Protein AF-A0A7K1EDG3-F1 (afdb_monomer_lite)

pLDDT: mean 86.56, std 14.42, range [51.19, 98.44]

Radius of gyration: 25.65 Å; chains: 1; bounding box: 41×62×81 Å

Structure (mmCIF, N/CA/C/O backbone):
data_AF-A0A7K1EDG3-F1
#
_entry.id   AF-A0A7K1EDG3-F1
#
loop_
_atom_site.group_PDB
_atom_site.id
_atom_site.type_symbol
_atom_site.label_atom_id
_atom_site.label_alt_id
_atom_site.label_comp_id
_atom_site.label_asym_id
_atom_site.label_entity_id
_atom_site.label_seq_id
_atom_site.pdbx_PDB_ins_code
_atom_site.Cartn_x
_atom_site.Cartn_y
_atom_site.Cartn_z
_atom_site.occupancy
_atom_site.B_iso_or_equiv
_atom_site.auth_seq_id
_atom_site.auth_comp_id
_atom_site.auth_asym_id
_atom_site.auth_atom_id
_atom_site.pdbx_PDB_model_num
ATOM 1 N N . MET A 1 1 ? 2.130 -50.173 -59.301 1.00 57.72 1 MET A N 1
ATOM 2 C CA . MET A 1 1 ? 1.305 -49.194 -58.572 1.00 57.72 1 MET A CA 1
ATOM 3 C C . MET A 1 1 ? 1.414 -49.567 -57.111 1.00 57.72 1 MET A C 1
ATOM 5 O O . MET A 1 1 ? 0.758 -50.509 -56.714 1.00 57.72 1 MET A O 1
ATOM 9 N N . ASP A 1 2 ? 2.357 -48.952 -56.405 1.00 53.81 2 ASP A N 1
ATOM 10 C CA . ASP A 1 2 ? 2.375 -48.813 -54.942 1.00 53.81 2 ASP A CA 1
ATOM 11 C C . ASP A 1 2 ? 3.534 -47.866 -54.632 1.00 53.81 2 ASP A C 1
ATOM 13 O O . ASP A 1 2 ? 4.653 -48.243 -54.289 1.00 53.81 2 ASP A O 1
ATOM 17 N N . GLU A 1 3 ? 3.278 -46.596 -54.925 1.00 62.91 3 GLU A N 1
ATOM 18 C CA . GLU A 1 3 ? 4.151 -45.490 -54.570 1.00 62.91 3 GLU A CA 1
ATOM 19 C C . GLU A 1 3 ? 3.923 -45.213 -53.079 1.00 62.91 3 GLU A C 1
ATOM 21 O O . GLU A 1 3 ? 3.001 -44.497 -52.693 1.00 62.91 3 GLU A O 1
ATOM 26 N N . MET A 1 4 ? 4.720 -45.860 -52.221 1.00 57.94 4 MET A N 1
ATOM 27 C CA . MET A 1 4 ? 4.815 -45.493 -50.807 1.00 57.94 4 MET A CA 1
ATOM 28 C C . MET A 1 4 ? 5.407 -44.086 -50.709 1.00 57.94 4 MET A C 1
ATOM 30 O O . MET A 1 4 ? 6.625 -43.904 -50.704 1.00 57.94 4 MET A O 1
ATOM 34 N N . LEU A 1 5 ? 4.534 -43.086 -50.617 1.00 65.75 5 LEU A N 1
ATOM 35 C CA . LEU A 1 5 ? 4.911 -41.755 -50.164 1.00 65.75 5 LEU A CA 1
ATOM 36 C C . LEU A 1 5 ? 5.472 -41.855 -48.736 1.00 65.75 5 LEU A C 1
ATOM 38 O O . LEU A 1 5 ? 4.822 -42.448 -47.870 1.00 65.75 5 LEU A O 1
ATOM 42 N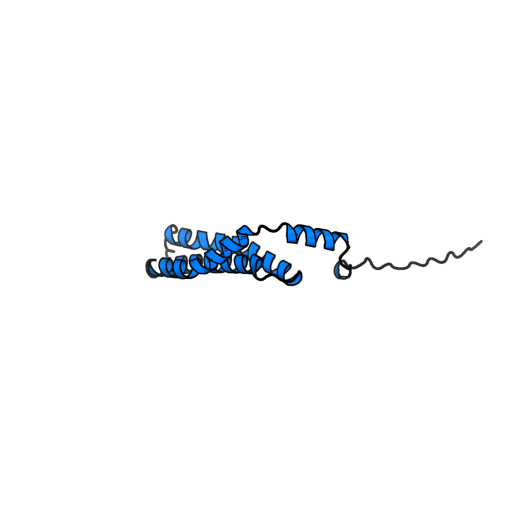 N . PRO A 1 6 ? 6.638 -41.260 -48.439 1.00 51.19 6 PRO A N 1
ATOM 43 C CA . PRO A 1 6 ? 7.091 -41.132 -47.068 1.00 51.19 6 PRO A CA 1
ATOM 44 C C . PRO A 1 6 ? 6.199 -40.111 -46.354 1.00 51.19 6 PRO A C 1
ATOM 46 O O . PRO A 1 6 ? 6.387 -38.902 -46.469 1.00 51.19 6 PRO A O 1
ATOM 49 N N . THR A 1 7 ? 5.220 -40.589 -45.586 1.00 58.88 7 THR A N 1
ATOM 50 C CA . THR A 1 7 ? 4.573 -39.795 -44.536 1.00 58.88 7 THR A CA 1
ATOM 51 C C . THR A 1 7 ? 5.580 -39.572 -43.415 1.00 58.88 7 THR A C 1
ATOM 53 O O . THR A 1 7 ? 5.588 -40.277 -42.408 1.00 58.88 7 THR A O 1
ATOM 56 N N . SER A 1 8 ? 6.445 -38.570 -43.574 1.00 53.41 8 SER A N 1
ATOM 57 C CA . SER A 1 8 ? 7.078 -37.929 -42.429 1.00 53.41 8 SER A CA 1
ATOM 58 C C . SER A 1 8 ? 6.003 -37.115 -41.714 1.00 53.41 8 SER A C 1
ATOM 60 O O . SER A 1 8 ? 5.859 -35.912 -41.931 1.00 53.41 8 SER A O 1
ATOM 62 N N . THR A 1 9 ? 5.216 -37.768 -40.861 1.00 51.22 9 THR A N 1
ATOM 63 C CA . THR A 1 9 ? 4.555 -37.065 -39.764 1.00 51.22 9 THR A CA 1
ATOM 64 C C . THR A 1 9 ? 5.661 -36.637 -38.812 1.00 51.22 9 THR A C 1
ATOM 66 O O . THR A 1 9 ? 5.975 -37.320 -37.838 1.00 51.22 9 THR A O 1
ATOM 69 N N . GLN A 1 10 ? 6.311 -35.522 -39.138 1.00 58.62 10 GLN A N 1
ATOM 70 C CA . GLN A 1 10 ? 6.962 -34.723 -38.123 1.00 58.62 10 GLN A CA 1
ATOM 71 C C . GLN A 1 10 ? 5.819 -34.272 -37.214 1.00 58.62 10 GLN A C 1
ATOM 73 O O . GLN A 1 10 ? 5.062 -33.365 -37.554 1.00 58.62 10 GLN A O 1
ATOM 78 N N . GLU A 1 11 ? 5.604 -35.008 -36.122 1.00 56.41 11 GLU A N 1
ATOM 79 C CA . GLU A 1 11 ? 4.796 -34.541 -35.004 1.00 56.41 11 GLU A CA 1
ATOM 80 C C . GLU A 1 11 ? 5.484 -33.288 -34.461 1.00 56.41 11 GLU A C 1
ATOM 82 O O . GLU A 1 11 ? 6.284 -33.333 -33.525 1.00 56.41 11 GLU A O 1
ATOM 87 N N . ASP A 1 12 ? 5.191 -32.148 -35.082 1.00 57.25 12 ASP A N 1
ATOM 88 C CA . ASP A 1 12 ? 5.435 -30.842 -34.506 1.00 57.25 12 ASP A CA 1
ATOM 89 C C . ASP A 1 12 ? 4.515 -30.740 -33.291 1.00 57.25 12 ASP A C 1
ATOM 91 O O . ASP A 1 12 ? 3.384 -30.251 -33.358 1.00 57.25 12 ASP A O 1
ATO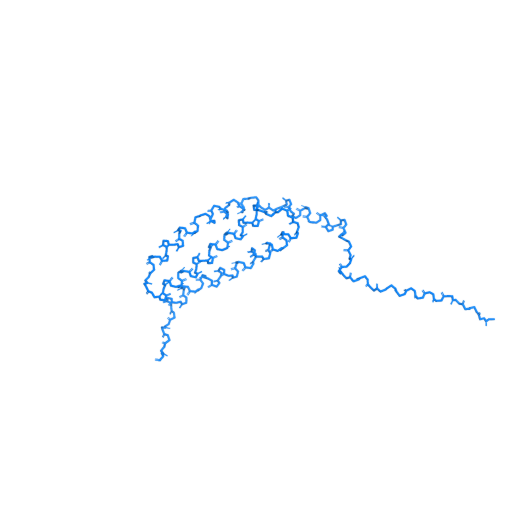M 95 N N . SER A 1 13 ? 4.998 -31.269 -32.165 1.00 62.50 13 SER A N 1
ATOM 96 C CA . SER A 1 13 ? 4.425 -31.011 -30.852 1.00 62.50 13 SER A CA 1
ATOM 97 C C . SER A 1 13 ? 4.148 -29.508 -30.778 1.00 62.50 13 SER A C 1
ATOM 99 O O . SER A 1 13 ? 5.076 -28.723 -31.013 1.00 62.50 13 SER A O 1
ATOM 101 N N . PRO A 1 14 ? 2.899 -29.074 -30.515 1.00 58.06 14 PRO A N 1
ATOM 102 C CA . PRO A 1 14 ? 2.563 -27.663 -30.566 1.00 58.06 14 PRO A CA 1
ATOM 103 C C . PRO A 1 14 ? 3.532 -26.916 -29.649 1.00 58.06 14 PRO A C 1
ATOM 105 O O . PRO A 1 14 ? 3.738 -27.359 -28.512 1.00 58.06 14 PRO A O 1
ATOM 108 N N . PRO A 1 15 ? 4.163 -25.822 -30.114 1.00 56.53 15 PRO A N 1
ATOM 109 C CA . PRO A 1 15 ? 5.109 -25.090 -29.294 1.00 56.53 15 PRO A CA 1
ATOM 110 C C . PRO A 1 15 ? 4.400 -24.707 -27.999 1.00 56.53 15 PRO A C 1
ATOM 112 O O . PRO A 1 15 ? 3.436 -23.937 -28.007 1.00 56.53 15 PRO A O 1
ATOM 115 N N . THR A 1 16 ? 4.845 -25.289 -26.886 1.00 58.50 16 THR A N 1
ATOM 116 C CA . THR A 1 16 ? 4.294 -24.975 -25.573 1.00 58.50 16 THR A CA 1
ATOM 117 C C . THR A 1 16 ? 4.497 -23.481 -25.350 1.00 58.50 16 THR A C 1
ATOM 119 O O . THR A 1 16 ? 5.583 -22.945 -25.554 1.00 58.50 16 THR A O 1
ATOM 122 N N . PHE A 1 17 ? 3.442 -22.765 -24.958 1.00 56.84 17 PHE A N 1
ATOM 123 C CA . PHE A 1 17 ? 3.482 -21.302 -24.808 1.00 56.84 17 PHE A CA 1
ATOM 124 C C . PHE A 1 17 ? 4.615 -20.829 -23.867 1.00 56.84 17 PHE A C 1
ATOM 126 O O . PHE A 1 17 ? 5.072 -19.694 -23.949 1.00 56.84 17 PHE A O 1
ATOM 133 N N . ALA A 1 18 ? 5.099 -21.729 -23.006 1.00 55.81 18 ALA A N 1
ATOM 134 C CA . ALA A 1 18 ? 6.206 -21.531 -22.082 1.00 55.81 18 ALA A CA 1
ATOM 135 C C . ALA A 1 18 ? 7.606 -21.444 -22.730 1.00 55.81 18 ALA A C 1
ATOM 137 O O . ALA A 1 18 ? 8.508 -20.909 -22.090 1.00 55.81 18 ALA A O 1
ATOM 138 N N . SER A 1 19 ? 7.815 -21.949 -23.953 1.00 55.22 19 SER A N 1
ATOM 139 C CA . SER A 1 19 ? 9.144 -22.029 -24.589 1.00 55.22 19 SER A CA 1
ATOM 140 C C . SER A 1 19 ? 9.376 -21.015 -25.709 1.00 55.22 19 SER A C 1
ATOM 142 O O . SER A 1 19 ? 10.472 -20.966 -26.270 1.00 55.22 19 SER A O 1
ATOM 144 N N . ARG A 1 20 ? 8.382 -20.179 -26.044 1.00 61.12 20 ARG A N 1
ATOM 145 C CA . ARG A 1 20 ? 8.560 -19.173 -27.094 1.00 61.12 20 ARG A CA 1
ATOM 146 C C . ARG A 1 20 ? 9.570 -18.113 -26.635 1.00 61.12 20 ARG A C 1
ATOM 148 O O . ARG A 1 20 ? 9.307 -17.441 -25.633 1.00 61.12 20 ARG A O 1
ATOM 155 N N . PRO A 1 21 ? 10.703 -17.925 -27.343 1.00 66.19 21 PRO A N 1
ATOM 156 C CA . PRO A 1 21 ? 11.536 -16.758 -27.107 1.00 66.19 21 PRO A CA 1
ATOM 157 C C . PRO A 1 21 ? 10.680 -15.510 -27.330 1.00 66.19 21 PRO A C 1
ATOM 159 O O . PRO A 1 21 ? 9.811 -15.492 -28.206 1.00 66.19 21 PRO A O 1
ATOM 162 N N . PHE A 1 22 ? 10.899 -14.486 -26.506 1.00 68.00 22 PHE A N 1
ATOM 163 C CA . PHE A 1 22 ? 10.180 -13.219 -26.620 1.00 68.00 22 PHE A CA 1
ATOM 164 C C . PHE A 1 22 ? 10.330 -12.704 -28.054 1.00 68.00 22 PHE A C 1
ATOM 166 O O . PHE A 1 22 ? 11.455 -12.585 -28.549 1.00 68.00 22 PHE A O 1
ATOM 173 N N . SER A 1 23 ? 9.217 -12.456 -28.745 1.00 81.44 23 SER A N 1
ATOM 174 C CA . SER A 1 23 ? 9.297 -11.988 -30.125 1.00 81.44 23 SER A CA 1
ATOM 175 C C . SER A 1 23 ? 9.859 -10.562 -30.156 1.00 81.44 23 SER A C 1
ATOM 177 O O . SER A 1 23 ? 9.750 -9.807 -29.185 1.00 81.44 23 SER A O 1
ATOM 179 N N . ALA A 1 24 ? 10.437 -10.151 -31.288 1.00 83.62 24 ALA A N 1
ATOM 180 C CA . ALA A 1 24 ? 10.898 -8.772 -31.472 1.00 83.62 24 ALA A CA 1
ATOM 181 C C . ALA A 1 24 ? 9.767 -7.740 -31.258 1.00 83.62 24 ALA A C 1
ATOM 183 O O . ALA A 1 24 ? 10.019 -6.620 -30.811 1.00 83.62 24 ALA A O 1
ATOM 184 N N . LEU A 1 25 ? 8.516 -8.132 -31.526 1.00 85.88 25 LEU A N 1
ATOM 185 C CA . LEU A 1 25 ? 7.332 -7.314 -31.268 1.00 85.88 25 LEU A CA 1
ATOM 186 C C . LEU A 1 25 ? 7.066 -7.152 -29.769 1.00 85.88 25 LEU A C 1
ATOM 188 O O . LEU A 1 25 ? 6.811 -6.037 -29.321 1.00 85.88 25 LEU A O 1
ATOM 192 N N . ASP A 1 26 ? 7.183 -8.218 -28.976 1.00 84.00 26 ASP A N 1
ATOM 193 C CA . ASP A 1 26 ? 6.982 -8.144 -27.525 1.00 84.00 26 ASP A CA 1
ATOM 194 C C . ASP A 1 26 ? 8.065 -7.279 -26.858 1.00 84.00 26 ASP A C 1
ATOM 196 O O . ASP A 1 26 ? 7.781 -6.481 -25.958 1.00 84.00 26 ASP A O 1
ATOM 200 N N . GLU A 1 27 ? 9.314 -7.390 -27.327 1.00 84.38 27 GLU A N 1
ATOM 201 C CA . GLU A 1 27 ? 10.420 -6.512 -26.930 1.00 84.38 27 GLU A CA 1
ATOM 202 C C . GLU A 1 27 ? 10.086 -5.038 -27.193 1.00 84.38 27 GLU A C 1
ATOM 204 O O . GLU A 1 27 ? 10.258 -4.196 -26.304 1.00 84.38 27 GLU A O 1
ATOM 209 N N . LEU A 1 28 ? 9.578 -4.730 -28.391 1.00 88.88 28 LEU A N 1
ATOM 210 C CA . LEU A 1 28 ? 9.194 -3.379 -28.792 1.00 88.88 28 LEU A CA 1
ATOM 211 C C . LEU A 1 28 ? 8.031 -2.846 -27.947 1.00 88.88 28 LEU A C 1
ATOM 213 O O . LEU A 1 28 ? 8.135 -1.750 -27.395 1.00 88.88 28 LEU A O 1
ATOM 217 N N . ILE A 1 29 ? 6.962 -3.633 -27.788 1.00 88.88 29 ILE A N 1
ATOM 218 C CA . ILE A 1 29 ? 5.797 -3.290 -26.960 1.00 88.88 29 ILE A CA 1
ATOM 219 C C . ILE A 1 29 ? 6.242 -3.007 -25.526 1.00 88.88 29 ILE A C 1
ATOM 221 O O . ILE A 1 29 ? 5.843 -2.000 -24.935 1.00 88.88 29 ILE A O 1
ATOM 225 N N . TRP A 1 30 ? 7.110 -3.853 -24.965 1.00 86.75 30 TRP A N 1
ATOM 226 C CA . TRP A 1 30 ? 7.639 -3.634 -23.628 1.00 86.75 30 TRP A CA 1
ATOM 227 C C . TRP A 1 30 ? 8.389 -2.306 -23.527 1.00 86.75 30 TRP A C 1
ATOM 229 O O . TRP A 1 30 ? 8.069 -1.515 -22.642 1.00 86.75 30 TRP A O 1
ATOM 239 N N . ARG A 1 31 ? 9.346 -2.037 -24.423 1.00 86.94 31 ARG A N 1
ATOM 240 C CA . ARG A 1 31 ? 10.153 -0.803 -24.400 1.00 86.94 31 ARG A CA 1
ATOM 241 C C . ARG A 1 31 ? 9.281 0.445 -24.523 1.00 86.94 31 ARG A C 1
ATOM 243 O O . ARG A 1 31 ? 9.362 1.320 -23.666 1.00 86.94 31 ARG A O 1
ATOM 250 N N . VAL A 1 32 ? 8.371 0.468 -25.497 1.00 90.94 32 VAL A N 1
ATOM 251 C CA . VAL A 1 32 ? 7.420 1.575 -25.688 1.00 90.94 32 VAL A CA 1
ATOM 252 C C . VAL A 1 32 ? 6.556 1.774 -24.440 1.00 90.94 32 VAL A C 1
ATOM 254 O O . VAL A 1 32 ? 6.455 2.885 -23.921 1.00 90.94 32 VAL A O 1
ATOM 257 N N . SER A 1 33 ? 5.977 0.696 -23.899 1.00 86.88 33 SER A N 1
ATOM 258 C CA . SER A 1 33 ? 5.140 0.777 -22.694 1.00 86.88 33 SER A CA 1
ATOM 259 C C . SER A 1 33 ? 5.921 1.218 -21.452 1.00 86.88 33 SER A C 1
ATOM 261 O O . SER A 1 33 ? 5.365 1.846 -20.549 1.00 86.88 33 SER A O 1
ATOM 263 N N . TRP A 1 34 ? 7.210 0.885 -21.385 1.00 85.88 34 TRP A N 1
ATOM 264 C CA . TRP A 1 34 ? 8.094 1.219 -20.278 1.00 85.88 34 TRP A CA 1
ATOM 265 C C . TRP A 1 34 ? 8.461 2.701 -20.275 1.00 85.88 34 TRP A C 1
ATOM 267 O O . TRP A 1 34 ? 8.439 3.318 -19.202 1.00 85.88 34 TRP A O 1
ATOM 277 N N . ASP A 1 35 ? 8.741 3.252 -21.457 1.00 85.50 35 ASP A N 1
ATOM 278 C CA . ASP A 1 35 ? 9.103 4.654 -21.671 1.00 85.50 35 ASP A CA 1
ATOM 279 C C . ASP A 1 35 ? 7.895 5.591 -21.521 1.00 85.50 35 ASP A C 1
ATOM 281 O O . ASP A 1 35 ? 8.034 6.714 -21.034 1.00 85.50 35 ASP A O 1
ATOM 285 N N . ALA A 1 36 ? 6.689 5.101 -21.827 1.00 84.62 36 ALA A N 1
ATOM 286 C CA . ALA A 1 36 ? 5.434 5.837 -21.677 1.00 84.62 36 ALA A CA 1
ATOM 287 C C . ALA A 1 36 ? 4.949 5.998 -20.218 1.00 84.62 36 ALA A C 1
ATOM 289 O O . ALA A 1 36 ? 3.905 6.606 -19.971 1.00 84.62 36 ALA A O 1
ATOM 290 N N . ARG A 1 37 ? 5.655 5.452 -19.217 1.00 81.75 37 ARG A N 1
ATOM 291 C CA . ARG A 1 37 ? 5.166 5.482 -17.828 1.00 81.75 37 ARG A CA 1
ATOM 292 C C . ARG A 1 37 ? 5.163 6.902 -17.242 1.00 81.75 37 ARG A C 1
ATOM 294 O O . ARG A 1 37 ? 6.135 7.645 -17.389 1.00 81.75 37 ARG A O 1
ATOM 301 N N . PRO A 1 38 ? 4.113 7.272 -16.487 1.00 81.62 38 PRO A N 1
ATOM 302 C CA . PRO A 1 38 ? 3.974 8.616 -15.942 1.00 81.62 38 PRO A CA 1
ATOM 303 C C . PRO A 1 38 ? 5.046 8.904 -14.883 1.00 81.62 38 PRO A C 1
ATOM 305 O O . PRO A 1 38 ? 5.054 8.321 -13.796 1.00 81.62 38 PRO A O 1
ATOM 308 N N . LYS A 1 39 ? 5.937 9.855 -15.183 1.00 75.50 39 LYS A N 1
ATOM 309 C CA . LYS A 1 39 ? 7.064 10.240 -14.313 1.00 75.50 39 LYS A CA 1
ATOM 310 C C . LYS A 1 39 ? 6.609 10.901 -13.004 1.00 75.50 39 LYS A C 1
ATOM 312 O O . LYS A 1 39 ? 7.247 10.721 -11.968 1.00 75.50 39 LYS A O 1
ATOM 317 N N . TYR A 1 40 ? 5.507 11.653 -13.037 1.00 85.50 40 TYR A N 1
ATOM 318 C CA . TYR A 1 40 ? 5.016 12.419 -11.884 1.00 85.50 40 TYR A CA 1
ATOM 319 C C . TYR A 1 40 ? 4.317 11.557 -10.830 1.00 85.50 40 TYR A C 1
ATOM 321 O O . TYR A 1 40 ? 4.474 11.821 -9.639 1.00 85.50 40 TYR A O 1
ATOM 329 N N . ARG A 1 41 ? 3.642 10.474 -11.240 1.00 81.88 41 ARG A N 1
ATOM 330 C CA . ARG A 1 41 ? 2.980 9.528 -10.324 1.00 81.88 41 ARG A CA 1
ATOM 331 C C . ARG A 1 41 ? 3.962 8.953 -9.304 1.00 81.88 41 ARG A C 1
ATOM 333 O O . ARG A 1 41 ? 3.693 8.957 -8.109 1.00 81.88 41 ARG A O 1
ATOM 340 N N . GLY A 1 42 ? 5.149 8.559 -9.766 1.00 85.12 42 GLY A N 1
ATOM 341 C CA . GLY A 1 42 ? 6.196 8.034 -8.891 1.00 85.12 42 GLY A CA 1
ATOM 342 C C . GLY A 1 42 ? 6.719 9.032 -7.858 1.00 85.12 42 GLY A C 1
ATOM 343 O O . GLY A 1 42 ? 7.061 8.625 -6.753 1.00 85.12 42 GLY A O 1
ATOM 344 N N . LYS A 1 43 ? 6.779 10.330 -8.190 1.00 89.12 43 LYS A N 1
ATOM 345 C CA . LYS A 1 43 ? 7.209 11.372 -7.242 1.00 89.12 43 LYS A CA 1
ATOM 346 C C . LYS A 1 43 ? 6.147 11.621 -6.180 1.00 89.12 43 LYS A C 1
ATOM 348 O O . LYS A 1 43 ? 6.472 11.612 -4.999 1.00 89.12 43 LYS A O 1
ATOM 353 N N . LEU A 1 44 ? 4.896 11.797 -6.610 1.00 92.81 44 LEU A N 1
ATOM 354 C CA . LEU A 1 44 ? 3.770 12.015 -5.704 1.00 92.81 44 LEU A CA 1
ATOM 355 C C . LEU A 1 44 ? 3.657 10.862 -4.708 1.00 92.81 44 LEU A C 1
ATOM 357 O O . LEU A 1 44 ? 3.652 11.094 -3.508 1.00 92.81 44 LEU A O 1
ATOM 361 N N . HIS A 1 45 ? 3.690 9.620 -5.190 1.00 91.81 45 HIS A N 1
ATOM 362 C CA . HIS A 1 45 ? 3.554 8.456 -4.318 1.00 91.81 45 HIS A CA 1
ATOM 363 C C . HIS A 1 45 ? 4.758 8.252 -3.396 1.00 91.81 45 HIS A C 1
ATOM 365 O O . HIS A 1 45 ? 4.573 7.830 -2.263 1.00 91.81 45 HIS A O 1
ATOM 371 N N . ALA A 1 46 ? 5.978 8.581 -3.832 1.00 91.38 46 ALA A N 1
ATOM 372 C CA . ALA A 1 46 ? 7.150 8.521 -2.960 1.00 91.38 46 ALA A CA 1
ATOM 373 C C . ALA A 1 46 ? 7.072 9.545 -1.815 1.00 91.38 46 ALA A C 1
ATOM 375 O O . ALA A 1 46 ? 7.388 9.212 -0.676 1.00 91.38 46 ALA A O 1
ATOM 376 N N . ILE A 1 47 ? 6.611 10.768 -2.100 1.00 94.38 47 ILE A N 1
ATOM 377 C CA . ILE A 1 47 ? 6.374 11.788 -1.068 1.00 94.38 47 ILE A CA 1
ATOM 378 C C . ILE A 1 47 ? 5.259 11.321 -0.128 1.00 94.38 47 ILE A C 1
ATOM 380 O O . ILE A 1 47 ? 5.429 11.341 1.088 1.00 94.38 47 ILE A O 1
ATOM 384 N N . SER A 1 48 ? 4.147 10.824 -0.674 1.00 95.56 48 SER A N 1
ATOM 385 C CA . SER A 1 48 ? 3.051 10.274 0.124 1.00 95.56 48 SER A CA 1
ATOM 386 C C . SER A 1 48 ? 3.489 9.090 0.988 1.00 95.56 48 SER A C 1
ATOM 388 O O . SER A 1 48 ? 3.055 9.002 2.127 1.00 95.56 48 SER A O 1
ATOM 390 N N . ALA A 1 49 ? 4.379 8.218 0.508 1.00 95.81 49 ALA A N 1
ATOM 391 C CA . ALA A 1 49 ? 4.904 7.093 1.284 1.00 95.81 49 ALA A CA 1
ATOM 392 C C . ALA A 1 49 ? 5.718 7.548 2.503 1.00 95.81 49 ALA A C 1
ATOM 394 O O . ALA A 1 49 ? 5.713 6.868 3.524 1.00 95.81 49 ALA A O 1
ATOM 395 N N . LEU A 1 50 ? 6.384 8.704 2.418 1.00 96.19 50 LEU A N 1
ATOM 396 C CA . LEU A 1 50 ? 7.098 9.298 3.548 1.00 96.19 50 LEU A CA 1
ATOM 397 C C . LEU A 1 50 ? 6.144 9.981 4.540 1.00 96.19 50 LEU A C 1
ATOM 399 O O . LEU A 1 50 ? 6.350 9.904 5.748 1.00 96.19 50 LEU A O 1
ATOM 403 N N . LEU A 1 51 ? 5.098 10.641 4.037 1.00 97.56 51 LEU A N 1
ATOM 404 C CA . LEU A 1 51 ? 4.120 11.363 4.860 1.00 97.56 51 LEU A CA 1
ATOM 405 C C . LEU A 1 51 ? 3.057 10.447 5.490 1.00 97.56 51 LEU A C 1
ATOM 407 O O . LEU A 1 51 ? 2.486 10.788 6.524 1.00 97.56 51 LEU A O 1
ATOM 411 N N . ALA A 1 52 ? 2.782 9.290 4.888 1.00 97.50 52 ALA A N 1
ATOM 412 C CA . ALA A 1 52 ? 1.728 8.385 5.332 1.00 97.50 52 ALA A CA 1
ATOM 413 C C . ALA A 1 52 ? 1.971 7.797 6.735 1.00 97.50 52 ALA A C 1
ATOM 415 O O . ALA A 1 52 ? 1.033 7.846 7.527 1.00 97.50 52 ALA A O 1
ATOM 416 N N . PRO A 1 53 ? 3.172 7.311 7.113 1.00 98.31 53 PRO A N 1
ATOM 417 C CA . PRO A 1 53 ? 3.409 6.771 8.452 1.00 98.31 53 PRO A CA 1
ATOM 418 C C . PRO A 1 53 ? 3.126 7.756 9.597 1.00 98.31 53 PRO A C 1
ATOM 420 O O . PRO A 1 53 ? 2.343 7.393 10.478 1.00 98.31 53 PRO A O 1
ATOM 423 N N . PRO A 1 54 ? 3.666 8.996 9.619 1.00 98.06 54 PRO A N 1
ATOM 424 C CA . PRO A 1 54 ? 3.351 9.926 10.702 1.00 98.06 54 PRO A CA 1
ATOM 425 C C . PRO A 1 54 ? 1.865 10.309 10.720 1.00 98.06 54 PRO A C 1
ATOM 427 O O . PRO A 1 54 ? 1.280 10.393 11.798 1.00 98.06 54 PRO A O 1
ATOM 430 N N . ALA A 1 55 ? 1.223 10.463 9.556 1.00 97.69 55 ALA A N 1
ATOM 431 C CA . ALA A 1 55 ? -0.215 10.721 9.482 1.00 97.69 55 ALA A CA 1
ATOM 432 C C . ALA A 1 55 ? -1.050 9.544 10.024 1.00 97.69 55 ALA A C 1
ATOM 434 O O . ALA A 1 55 ? -1.978 9.749 10.805 1.00 97.69 55 ALA A O 1
ATOM 435 N N . ALA A 1 56 ? -0.695 8.308 9.662 1.00 97.94 56 ALA A N 1
ATOM 436 C CA . ALA A 1 56 ? -1.352 7.090 10.126 1.00 97.94 56 ALA A CA 1
ATOM 437 C C . ALA A 1 56 ? -1.206 6.911 11.643 1.00 97.94 56 ALA A C 1
ATOM 439 O O . ALA A 1 56 ? -2.184 6.584 12.319 1.00 97.94 56 ALA A O 1
ATOM 440 N N . VAL A 1 57 ? -0.015 7.176 12.188 1.00 98.38 57 VAL A N 1
ATOM 441 C CA . VAL A 1 57 ? 0.235 7.156 13.635 1.00 98.38 57 VAL A CA 1
ATOM 442 C C . VAL A 1 57 ? -0.603 8.225 14.333 1.00 98.38 57 VAL A C 1
ATOM 444 O O . VAL A 1 57 ? -1.354 7.895 15.249 1.00 98.38 57 VAL A O 1
ATOM 447 N N . ALA A 1 58 ? -0.544 9.479 13.876 1.00 98.19 58 ALA A N 1
ATOM 448 C CA . ALA A 1 58 ? -1.299 10.578 14.474 1.00 98.19 58 ALA A CA 1
ATOM 449 C C . ALA A 1 58 ? -2.809 10.293 14.488 1.00 98.19 58 ALA A C 1
ATOM 451 O O . ALA A 1 58 ? -3.455 10.409 15.528 1.00 98.19 58 ALA A O 1
ATOM 452 N N . MET A 1 59 ? -3.372 9.854 13.364 1.00 97.56 59 MET A N 1
ATOM 453 C CA . MET A 1 59 ? -4.788 9.500 13.258 1.00 97.56 59 MET A CA 1
ATOM 454 C C . MET A 1 59 ? -5.162 8.319 14.170 1.00 97.56 59 MET A C 1
ATOM 456 O O . MET A 1 59 ? -6.180 8.378 14.857 1.00 97.56 59 MET A O 1
ATOM 460 N N . THR A 1 60 ? -4.334 7.272 14.235 1.00 97.75 60 THR A N 1
ATOM 461 C CA . THR A 1 60 ? -4.590 6.100 15.095 1.00 97.75 60 THR A CA 1
ATOM 462 C C . THR A 1 60 ? -4.573 6.472 16.581 1.00 97.75 60 THR A C 1
ATOM 464 O O . THR A 1 60 ? -5.411 6.001 17.350 1.00 97.75 60 THR A O 1
ATOM 467 N N . LEU A 1 61 ? -3.658 7.352 17.000 1.00 97.75 61 LEU A N 1
ATOM 468 C CA . LEU A 1 61 ? -3.582 7.824 18.386 1.00 97.75 61 LEU A CA 1
ATOM 469 C C . LEU A 1 61 ? -4.773 8.713 18.772 1.00 97.75 61 LEU A C 1
ATOM 471 O O . LEU A 1 61 ? -5.243 8.630 19.906 1.00 97.75 61 LEU A O 1
ATOM 475 N N . ASN A 1 62 ? -5.298 9.500 17.829 1.00 97.56 62 ASN A N 1
ATOM 476 C CA . ASN A 1 62 ? -6.483 10.339 18.038 1.00 97.56 62 ASN A CA 1
ATOM 477 C C . ASN A 1 62 ? -7.808 9.553 18.032 1.00 97.56 62 ASN A C 1
ATOM 479 O O . ASN A 1 62 ? -8.820 10.055 18.518 1.00 97.56 62 ASN A O 1
ATOM 483 N N . ALA A 1 63 ? -7.829 8.324 17.512 1.00 97.00 63 ALA A N 1
ATOM 484 C CA . ALA A 1 63 ? -9.019 7.479 17.546 1.00 97.00 63 ALA A CA 1
ATOM 485 C C . ALA A 1 63 ? -9.344 7.007 18.976 1.00 97.00 63 ALA A C 1
ATOM 487 O O . ALA A 1 63 ? -8.439 6.739 19.782 1.00 97.00 63 ALA A O 1
ATOM 488 N N . LYS A 1 64 ? -10.644 6.853 19.275 1.00 95.88 64 LYS A N 1
ATOM 489 C CA . LYS A 1 64 ? -11.126 6.335 20.565 1.00 95.88 64 LYS A CA 1
ATOM 490 C C . LYS A 1 64 ? -10.521 4.949 20.842 1.00 95.88 64 LYS A C 1
ATOM 492 O O . LYS A 1 64 ? -10.439 4.129 19.922 1.00 95.88 64 LYS A O 1
ATOM 497 N N . PRO A 1 65 ? -10.095 4.655 22.085 1.00 95.94 65 PRO A N 1
ATOM 498 C CA . PRO A 1 65 ? -9.595 3.330 22.438 1.00 95.94 65 PRO A CA 1
ATOM 499 C C . PRO A 1 65 ? -10.598 2.216 22.099 1.00 95.94 65 PRO A C 1
ATOM 501 O O . PRO A 1 65 ? -11.808 2.404 22.199 1.00 95.94 65 PRO A O 1
ATOM 504 N N . GLY A 1 66 ? -10.088 1.040 21.725 1.00 94.50 66 GLY A N 1
ATOM 505 C CA . GLY A 1 66 ? -10.904 -0.117 21.349 1.00 94.50 66 GLY A CA 1
ATOM 506 C C . GLY A 1 66 ? -11.067 -0.268 19.835 1.00 94.50 66 GLY A C 1
ATOM 507 O O . GLY A 1 66 ? -10.092 -0.164 19.088 1.00 94.50 66 GLY A O 1
ATOM 508 N N . ARG A 1 67 ? -12.295 -0.559 19.385 1.00 95.12 67 ARG A N 1
ATOM 509 C CA . ARG A 1 67 ? -12.606 -0.911 17.985 1.00 95.12 67 ARG A CA 1
ATOM 510 C C . ARG A 1 67 ? -12.219 0.194 16.999 1.00 95.12 67 ARG A C 1
ATOM 512 O O . ARG A 1 67 ? -11.631 -0.111 15.965 1.00 95.12 67 ARG A O 1
ATOM 519 N N . ASP A 1 68 ? -12.478 1.453 17.343 1.00 95.06 68 ASP A N 1
ATOM 520 C CA . ASP A 1 68 ? -12.208 2.603 16.470 1.00 95.06 68 ASP A CA 1
ATOM 521 C C . ASP A 1 68 ? -10.708 2.753 16.191 1.00 95.06 68 ASP A C 1
ATOM 523 O O . ASP A 1 68 ? -10.301 2.949 15.047 1.00 95.06 68 ASP A O 1
ATOM 527 N N . ARG A 1 69 ? -9.864 2.586 17.219 1.00 97.38 69 ARG A N 1
ATOM 528 C CA . ARG A 1 69 ? -8.402 2.628 17.077 1.00 97.38 69 ARG A CA 1
ATOM 529 C C . ARG A 1 69 ? -7.861 1.484 16.227 1.00 97.38 69 ARG A C 1
ATOM 531 O O . ARG A 1 69 ? -6.971 1.711 15.411 1.00 97.38 69 ARG A O 1
ATOM 538 N N . VAL A 1 70 ? -8.406 0.277 16.375 1.00 97.75 70 VAL A N 1
ATOM 539 C CA . VAL A 1 70 ? -8.038 -0.859 15.513 1.00 97.75 70 VAL A CA 1
ATOM 540 C C . VAL A 1 70 ? -8.430 -0.578 14.061 1.00 97.75 70 VAL A C 1
ATOM 542 O O . VAL A 1 70 ? -7.620 -0.774 13.159 1.00 97.75 70 VAL A O 1
ATOM 545 N N . ALA A 1 71 ? -9.637 -0.059 13.828 1.00 97.50 71 ALA A N 1
ATOM 546 C CA . ALA A 1 71 ? -10.122 0.259 12.489 1.00 97.50 71 ALA A CA 1
ATOM 547 C C . ALA A 1 71 ? -9.313 1.383 11.817 1.00 97.50 71 ALA A C 1
ATOM 549 O O . ALA A 1 71 ? -8.949 1.267 10.645 1.00 97.50 71 ALA A O 1
ATOM 550 N N . ALA A 1 72 ? -8.965 2.430 12.572 1.00 97.75 72 ALA A N 1
ATOM 551 C CA . ALA A 1 72 ? -8.052 3.480 12.127 1.00 97.75 72 ALA A CA 1
ATOM 552 C C . ALA A 1 72 ? -6.660 2.914 11.799 1.00 97.75 72 ALA A C 1
ATOM 554 O O . ALA A 1 72 ? -6.087 3.259 10.767 1.00 97.75 72 ALA A O 1
ATOM 555 N N . GLY A 1 73 ? -6.148 1.990 12.617 1.00 98.06 73 GLY A N 1
ATOM 556 C CA . GLY A 1 73 ? -4.890 1.291 12.356 1.00 98.06 73 GLY A CA 1
ATOM 557 C C . GLY A 1 73 ? -4.912 0.485 11.053 1.00 98.06 73 GLY A C 1
ATOM 558 O O . GLY A 1 73 ? -3.964 0.568 10.276 1.00 98.06 73 GLY A O 1
ATOM 559 N N . ILE A 1 74 ? -6.002 -0.234 10.759 1.00 98.44 74 ILE A N 1
ATOM 560 C CA . ILE A 1 74 ? -6.167 -0.988 9.500 1.00 98.44 74 ILE A CA 1
ATOM 561 C C . ILE A 1 74 ? -6.127 -0.046 8.290 1.00 98.44 74 ILE A C 1
ATOM 563 O O . ILE A 1 74 ? -5.385 -0.296 7.338 1.00 98.44 74 ILE A O 1
ATOM 567 N N . TYR A 1 75 ? -6.869 1.063 8.341 1.00 98.25 75 TYR A N 1
ATOM 568 C CA . TYR A 1 75 ? -6.830 2.087 7.294 1.00 98.25 75 TYR A CA 1
ATOM 569 C C . TYR A 1 75 ? -5.420 2.690 7.140 1.00 98.25 75 TYR A C 1
ATOM 571 O O . TYR A 1 75 ? -4.898 2.787 6.027 1.00 98.25 75 TYR A O 1
ATOM 579 N N . GLY A 1 76 ? -4.772 3.038 8.257 1.00 98.19 76 GLY A N 1
ATOM 580 C CA . GLY A 1 76 ? -3.426 3.611 8.291 1.00 98.19 76 GLY A CA 1
ATOM 581 C C . GLY A 1 76 ? -2.343 2.673 7.745 1.00 98.19 76 GLY A C 1
ATOM 582 O O . GLY A 1 76 ? -1.440 3.103 7.031 1.00 98.19 76 GLY A O 1
ATOM 583 N N . LEU A 1 77 ? -2.439 1.373 8.017 1.00 98.25 77 LEU A N 1
ATOM 584 C CA . LEU A 1 77 ? -1.551 0.373 7.422 1.00 98.25 77 LEU A CA 1
ATOM 585 C C . LEU A 1 77 ? -1.795 0.232 5.917 1.00 98.25 77 LEU A C 1
ATOM 587 O O . LEU A 1 77 ? -0.834 0.183 5.147 1.00 98.25 77 LEU A O 1
ATOM 591 N N . GLY A 1 78 ? -3.061 0.225 5.491 1.00 98.00 78 GLY A N 1
ATOM 592 C CA . GLY A 1 78 ? -3.438 0.163 4.080 1.00 98.00 78 GLY A CA 1
ATOM 593 C C . GLY A 1 78 ? -2.855 1.319 3.266 1.00 98.00 78 GLY A C 1
ATOM 594 O O . GLY A 1 78 ? -2.234 1.084 2.227 1.00 98.00 78 GLY A O 1
ATOM 595 N N . ILE A 1 79 ? -2.971 2.555 3.766 1.00 97.56 79 ILE A N 1
ATOM 596 C CA . ILE A 1 79 ? -2.482 3.740 3.049 1.00 97.56 79 ILE A CA 1
ATOM 597 C C . ILE A 1 79 ? -0.948 3.764 2.965 1.00 97.56 79 ILE A C 1
ATOM 599 O O . ILE A 1 79 ? -0.390 4.047 1.901 1.00 97.56 79 ILE A O 1
ATOM 603 N N . CYS A 1 80 ? -0.257 3.377 4.044 1.00 98.19 80 CYS A N 1
ATOM 604 C CA . CYS A 1 80 ? 1.200 3.235 4.067 1.00 98.19 80 CYS A CA 1
ATOM 605 C C . CYS A 1 80 ? 1.678 2.180 3.067 1.00 98.19 80 CYS A C 1
ATOM 607 O O . CYS A 1 80 ? 2.588 2.443 2.276 1.00 98.19 80 CYS A O 1
ATOM 609 N N . ALA A 1 81 ? 1.056 0.999 3.075 1.00 97.25 81 ALA A N 1
ATOM 610 C CA . ALA A 1 81 ? 1.399 -0.085 2.166 1.00 97.25 81 ALA A CA 1
ATOM 611 C C . ALA A 1 81 ? 1.143 0.306 0.703 1.00 97.25 81 ALA A C 1
ATOM 613 O O . ALA A 1 81 ? 1.986 0.043 -0.153 1.00 97.25 81 ALA A O 1
ATOM 614 N N . MET A 1 82 ? 0.030 0.991 0.416 1.00 97.06 82 MET A N 1
ATOM 615 C CA . MET A 1 82 ? -0.344 1.386 -0.943 1.00 97.06 82 MET A CA 1
ATOM 616 C C . MET A 1 82 ? 0.663 2.376 -1.526 1.00 97.06 82 MET A C 1
ATOM 618 O O . MET A 1 82 ? 1.205 2.145 -2.609 1.00 97.06 82 MET A O 1
ATOM 622 N N . PHE A 1 83 ? 0.964 3.458 -0.801 1.00 97.00 83 PHE A N 1
ATOM 623 C CA . PHE A 1 83 ? 1.935 4.438 -1.284 1.00 97.00 83 PHE A CA 1
ATOM 624 C C . PHE A 1 83 ? 3.351 3.868 -1.349 1.00 97.00 83 PHE A C 1
ATOM 626 O O . PHE A 1 83 ? 4.069 4.165 -2.304 1.00 97.00 83 PHE A O 1
ATOM 633 N N . SER A 1 84 ? 3.740 3.009 -0.404 1.00 95.88 84 SER A N 1
ATOM 634 C CA . SER A 1 84 ? 5.053 2.352 -0.425 1.00 95.88 84 SER A CA 1
ATOM 635 C C . SER A 1 84 ? 5.206 1.422 -1.628 1.00 95.88 84 SER A C 1
ATOM 637 O O . SER A 1 84 ? 6.192 1.535 -2.355 1.00 95.88 84 SER A O 1
ATOM 639 N N . ALA A 1 85 ? 4.225 0.552 -1.889 1.00 95.88 85 ALA A N 1
ATOM 640 C CA . ALA A 1 85 ? 4.225 -0.337 -3.051 1.00 95.88 85 ALA A CA 1
ATOM 641 C C . ALA A 1 85 ? 4.304 0.455 -4.361 1.00 95.88 85 ALA A C 1
ATOM 643 O O . ALA A 1 85 ? 5.120 0.156 -5.236 1.00 95.88 85 ALA A O 1
ATOM 644 N N . SER A 1 86 ? 3.516 1.522 -4.465 1.00 94.62 86 SER A N 1
ATOM 645 C CA . SER A 1 86 ? 3.480 2.345 -5.667 1.00 94.62 86 SER A CA 1
ATOM 646 C C . SER A 1 86 ? 4.748 3.171 -5.876 1.00 94.62 86 SER A C 1
ATOM 648 O O . SER A 1 86 ? 5.299 3.234 -6.980 1.00 94.62 86 SER A O 1
ATOM 650 N N . GLY A 1 87 ? 5.271 3.767 -4.804 1.00 93.06 87 GLY A N 1
ATOM 651 C CA . GLY A 1 87 ? 6.558 4.453 -4.809 1.00 93.06 87 GLY A CA 1
ATOM 652 C C . GLY A 1 87 ? 7.689 3.504 -5.210 1.00 93.06 87 GLY A C 1
ATOM 653 O O . GLY A 1 87 ? 8.478 3.826 -6.101 1.00 93.06 87 GLY A O 1
ATOM 654 N N . ALA A 1 88 ? 7.725 2.298 -4.635 1.00 93.00 88 ALA A N 1
ATOM 655 C CA . ALA A 1 88 ? 8.696 1.265 -4.982 1.00 93.00 88 ALA A CA 1
ATOM 656 C C . ALA A 1 88 ? 8.586 0.845 -6.457 1.00 93.00 88 ALA A C 1
ATOM 658 O O . ALA A 1 88 ? 9.605 0.797 -7.152 1.00 93.00 88 ALA A O 1
ATOM 659 N N . TYR A 1 89 ? 7.370 0.637 -6.977 1.00 91.94 89 TYR A N 1
ATOM 660 C CA . TYR A 1 89 ? 7.141 0.319 -8.389 1.00 91.94 89 TYR A CA 1
ATOM 661 C C . TYR A 1 89 ? 7.744 1.361 -9.330 1.00 91.94 89 TYR A C 1
ATOM 663 O O . TYR A 1 89 ? 8.472 1.018 -10.266 1.00 91.94 89 TYR A O 1
ATOM 671 N N . HIS A 1 90 ? 7.491 2.640 -9.075 1.00 89.56 90 HIS A N 1
ATOM 672 C CA . HIS A 1 90 ? 7.934 3.700 -9.973 1.00 89.56 90 HIS A CA 1
ATOM 673 C C . HIS A 1 90 ? 9.400 4.112 -9.789 1.00 89.56 90 HIS A C 1
ATOM 675 O O . HIS A 1 90 ? 9.975 4.699 -10.707 1.00 89.56 90 HIS A O 1
ATOM 681 N N . ARG A 1 91 ? 10.011 3.849 -8.627 1.00 89.12 91 ARG A N 1
ATOM 682 C CA . ARG A 1 91 ? 11.360 4.346 -8.294 1.00 89.12 91 ARG A CA 1
ATOM 683 C C . ARG A 1 91 ? 12.431 3.261 -8.255 1.00 89.12 91 ARG A C 1
ATOM 685 O O . ARG A 1 91 ? 13.574 3.548 -8.593 1.00 89.12 91 ARG A O 1
ATOM 692 N N . LEU A 1 92 ? 12.080 2.042 -7.850 1.00 91.38 92 LEU A N 1
ATOM 693 C CA . LEU A 1 92 ? 13.046 0.973 -7.580 1.00 91.38 92 LEU A CA 1
ATOM 694 C C . LEU A 1 92 ? 13.045 -0.125 -8.650 1.00 91.38 92 LEU A C 1
ATOM 696 O O . LEU A 1 92 ? 13.985 -0.916 -8.701 1.00 91.38 92 LEU A O 1
ATOM 700 N N . THR A 1 93 ? 12.040 -0.172 -9.531 1.00 91.25 93 THR A N 1
ATOM 701 C CA . THR A 1 93 ? 11.916 -1.213 -10.564 1.00 91.25 93 THR A CA 1
ATOM 702 C C . THR A 1 93 ? 12.967 -1.093 -11.673 1.00 91.25 93 THR A C 1
ATOM 704 O O . THR A 1 93 ? 12.882 -0.205 -12.518 1.00 91.25 93 THR A O 1
ATOM 707 N N . LYS A 1 94 ? 13.918 -2.039 -11.707 1.00 89.00 94 LYS A N 1
ATOM 708 C CA . LYS A 1 94 ? 15.055 -2.086 -12.648 1.00 89.00 94 LYS A CA 1
ATOM 709 C C . LYS A 1 94 ? 15.000 -3.211 -13.691 1.00 89.00 94 LYS A C 1
ATOM 711 O O . LYS A 1 94 ? 15.715 -3.138 -14.681 1.00 89.00 94 LYS A O 1
ATOM 716 N N . SER A 1 95 ? 14.184 -4.251 -13.493 1.00 89.62 95 SER A N 1
ATOM 717 C CA . SER A 1 95 ? 14.114 -5.414 -14.394 1.00 89.62 95 SER A CA 1
ATOM 718 C C . SER A 1 95 ? 12.679 -5.756 -14.792 1.00 89.62 95 SER A C 1
ATOM 720 O O . SER A 1 95 ? 11.730 -5.420 -14.083 1.00 89.62 95 SER A O 1
ATOM 722 N N . ARG A 1 96 ? 12.513 -6.473 -15.911 1.00 85.31 96 ARG A N 1
ATOM 723 C CA . ARG A 1 96 ? 11.201 -6.917 -16.421 1.00 85.31 96 ARG A CA 1
ATOM 724 C C . ARG A 1 96 ? 10.459 -7.823 -15.448 1.00 85.31 96 ARG A C 1
ATOM 726 O O . ARG A 1 96 ? 9.281 -7.614 -15.173 1.00 85.31 96 ARG A O 1
ATOM 733 N N . LYS A 1 97 ? 11.168 -8.807 -14.885 1.00 88.75 97 LYS A N 1
ATOM 734 C CA . LYS A 1 97 ? 10.609 -9.730 -13.889 1.00 88.75 97 LYS A CA 1
ATOM 735 C C . LYS A 1 97 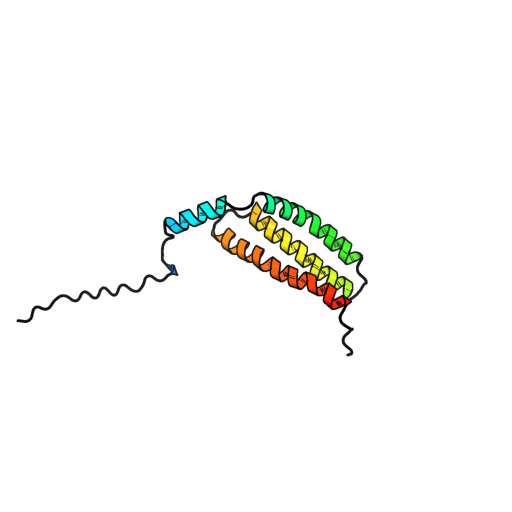? 10.100 -8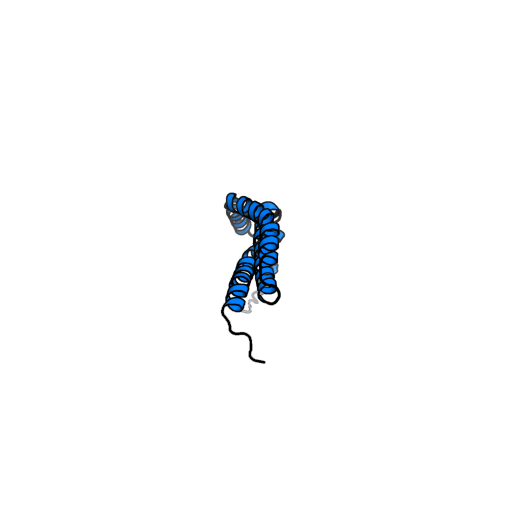.962 -12.671 1.00 88.75 97 LYS A C 1
ATOM 737 O O . LYS A 1 97 ? 8.966 -9.170 -12.247 1.00 88.75 97 LYS A O 1
ATOM 742 N N . MET A 1 98 ? 10.903 -8.025 -12.165 1.00 92.81 98 MET A N 1
ATOM 743 C CA . MET A 1 98 ? 10.502 -7.184 -11.039 1.00 92.81 98 MET A CA 1
ATOM 744 C C . MET A 1 98 ? 9.322 -6.287 -11.400 1.00 92.81 98 MET A C 1
ATOM 746 O O . MET A 1 98 ? 8.409 -6.140 -10.599 1.00 92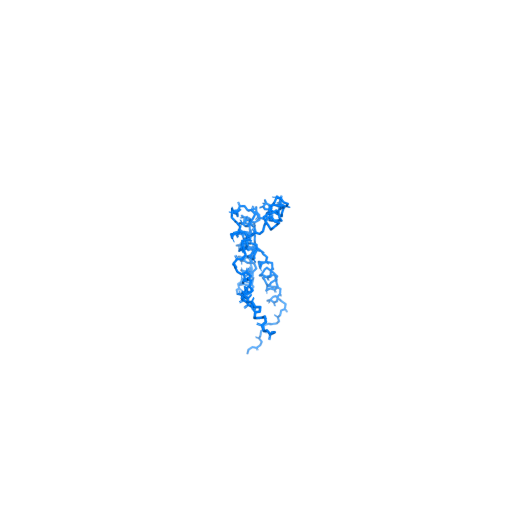.81 98 MET A O 1
ATOM 750 N N . ALA A 1 99 ? 9.293 -5.743 -12.615 1.00 90.75 99 ALA A N 1
ATOM 751 C CA . ALA A 1 99 ? 8.188 -4.918 -13.070 1.00 90.75 99 ALA A CA 1
ATOM 752 C C . ALA A 1 99 ? 6.863 -5.674 -13.148 1.00 90.75 99 ALA A C 1
ATOM 754 O O . ALA A 1 99 ? 5.843 -5.116 -12.765 1.00 90.75 99 ALA A O 1
ATOM 755 N N . SER A 1 100 ? 6.874 -6.927 -13.605 1.00 90.75 100 SER A N 1
ATOM 756 C CA . SER A 1 100 ? 5.681 -7.779 -13.627 1.00 90.75 100 SER A CA 1
ATOM 757 C C . SER A 1 100 ? 5.121 -7.992 -12.219 1.00 90.75 100 SER A C 1
ATOM 759 O O . SER A 1 100 ? 3.944 -7.734 -11.972 1.00 90.75 100 SER A O 1
ATOM 761 N N . VAL A 1 101 ? 5.977 -8.391 -11.272 1.00 95.00 101 VAL A N 1
ATOM 762 C CA . VAL A 1 101 ? 5.569 -8.640 -9.881 1.00 95.00 101 VAL A CA 1
ATOM 763 C C . VAL A 1 101 ? 5.111 -7.349 -9.210 1.00 95.00 101 VAL A C 1
ATOM 765 O O . VAL A 1 101 ? 4.018 -7.282 -8.659 1.00 95.00 101 VAL A O 1
ATOM 768 N N . MET A 1 102 ? 5.915 -6.296 -9.303 1.00 94.56 102 MET A N 1
ATOM 769 C CA . MET A 1 102 ? 5.657 -5.040 -8.613 1.00 94.56 102 MET A CA 1
ATOM 770 C C . MET A 1 102 ? 4.445 -4.297 -9.193 1.00 94.56 102 MET A C 1
ATOM 772 O O . MET A 1 102 ? 3.718 -3.653 -8.448 1.00 94.56 102 MET A O 1
ATOM 776 N N . ARG A 1 103 ? 4.151 -4.456 -10.493 1.00 93.25 103 ARG A N 1
ATOM 777 C CA . ARG A 1 103 ? 2.899 -3.972 -11.097 1.00 93.25 103 ARG A CA 1
ATOM 778 C C . ARG A 1 103 ? 1.678 -4.689 -10.520 1.00 93.25 103 ARG A C 1
ATOM 780 O O . ARG A 1 103 ? 0.662 -4.045 -10.292 1.00 93.25 103 ARG A O 1
ATOM 787 N N . ARG A 1 104 ? 1.766 -6.003 -10.276 1.00 95.19 104 ARG A N 1
ATOM 788 C CA . ARG A 1 104 ? 0.677 -6.768 -9.643 1.00 95.19 104 ARG A CA 1
ATOM 789 C C . ARG A 1 104 ? 0.461 -6.336 -8.198 1.00 95.19 104 ARG A C 1
ATOM 791 O O . ARG A 1 104 ? -0.685 -6.174 -7.807 1.00 95.19 104 ARG A O 1
ATOM 798 N N . ILE A 1 105 ? 1.542 -6.110 -7.449 1.00 96.75 105 ILE A N 1
ATOM 799 C CA . ILE A 1 105 ? 1.476 -5.597 -6.073 1.00 96.75 105 ILE A CA 1
ATOM 800 C C . ILE A 1 105 ? 0.857 -4.192 -6.058 1.00 96.75 105 ILE A C 1
ATOM 802 O O . ILE A 1 105 ? -0.096 -3.952 -5.331 1.00 96.75 105 ILE A O 1
ATOM 806 N N . ASP A 1 106 ? 1.347 -3.266 -6.886 1.00 94.69 106 ASP A N 1
ATOM 807 C CA . ASP A 1 106 ? 0.803 -1.902 -6.964 1.00 94.69 106 ASP A CA 1
ATOM 808 C C . ASP A 1 106 ? -0.696 -1.902 -7.299 1.00 94.69 106 ASP A C 1
ATOM 810 O O . ASP A 1 106 ? -1.487 -1.186 -6.688 1.00 94.69 106 ASP A O 1
ATOM 814 N N . HIS A 1 107 ? -1.105 -2.763 -8.232 1.00 95.00 107 HIS A N 1
ATOM 815 C CA . HIS A 1 107 ? -2.506 -2.896 -8.607 1.00 95.00 107 HIS A CA 1
ATOM 816 C C . HIS A 1 107 ? -3.352 -3.541 -7.502 1.00 95.00 107 HIS A C 1
ATOM 818 O O . HIS A 1 107 ? -4.463 -3.082 -7.235 1.00 95.00 107 HIS A O 1
ATOM 824 N N . SER A 1 108 ? -2.834 -4.568 -6.818 1.00 97.56 108 SER A N 1
ATOM 825 C CA . SER A 1 108 ? -3.566 -5.231 -5.737 1.00 97.56 108 SER A CA 1
ATOM 826 C C . SER A 1 108 ? -3.798 -4.306 -4.543 1.00 97.56 108 SER A C 1
ATOM 828 O O . SER A 1 108 ? -4.838 -4.394 -3.888 1.00 97.56 108 SER A O 1
ATOM 830 N N . MET A 1 109 ? -2.874 -3.374 -4.290 1.00 97.56 109 MET A N 1
ATOM 831 C CA . MET A 1 109 ? -2.982 -2.428 -3.183 1.00 97.56 109 MET A CA 1
ATOM 832 C C . MET A 1 109 ? -4.193 -1.499 -3.277 1.00 97.56 109 MET A C 1
ATOM 834 O O . MET A 1 109 ? -4.672 -1.045 -2.240 1.00 97.56 109 MET A O 1
ATOM 838 N N . ILE A 1 110 ? -4.741 -1.263 -4.472 1.00 96.31 110 ILE A N 1
ATOM 839 C CA . ILE A 1 110 ? -5.989 -0.502 -4.619 1.00 96.31 110 ILE A CA 1
ATOM 840 C C . ILE A 1 110 ? -7.143 -1.252 -3.942 1.00 96.31 110 ILE A C 1
ATOM 842 O O . ILE A 1 110 ? -7.892 -0.653 -3.176 1.00 96.31 110 ILE A O 1
ATOM 846 N N . TYR A 1 111 ? -7.255 -2.568 -4.142 1.00 97.44 111 TYR A N 1
ATOM 847 C CA . TYR A 1 111 ? -8.292 -3.380 -3.495 1.00 97.44 111 TYR A CA 1
ATOM 848 C C . TYR A 1 111 ? -8.109 -3.445 -1.977 1.00 97.44 111 TYR A C 1
ATOM 850 O O . TYR A 1 111 ? -9.081 -3.326 -1.231 1.00 97.44 111 TYR A O 1
ATOM 858 N N . VAL A 1 112 ? -6.859 -3.563 -1.514 1.00 97.12 112 VAL A N 1
ATOM 859 C CA . VAL A 1 112 ? -6.535 -3.498 -0.081 1.00 97.12 112 VAL A CA 1
ATOM 860 C C . VAL A 1 112 ? -6.960 -2.154 0.504 1.00 97.12 112 VAL A C 1
ATOM 862 O O . VAL A 1 112 ? -7.573 -2.116 1.568 1.00 97.12 112 VAL A O 1
ATOM 865 N N . MET A 1 113 ? -6.689 -1.050 -0.195 1.00 97.44 113 MET A N 1
ATOM 866 C CA . MET A 1 113 ? -7.056 0.285 0.268 1.00 97.44 113 MET A CA 1
ATOM 867 C C . MET A 1 113 ? -8.571 0.509 0.252 1.00 97.44 113 MET A C 1
ATOM 869 O O . MET A 1 113 ? -9.094 1.144 1.165 1.00 97.44 113 MET A O 1
ATOM 873 N N . ILE A 1 114 ? -9.296 -0.041 -0.726 1.00 98.06 114 ILE A N 1
ATOM 874 C CA . ILE A 1 114 ? -10.766 -0.021 -0.741 1.00 98.06 114 ILE A CA 1
ATOM 875 C C . ILE A 1 114 ? -11.306 -0.700 0.525 1.00 98.06 114 ILE A C 1
ATOM 877 O O . ILE A 1 114 ? -12.070 -0.084 1.267 1.00 98.06 114 ILE A O 1
ATOM 881 N N . ALA A 1 115 ? -10.857 -1.921 0.831 1.00 98.00 115 ALA A N 1
ATOM 882 C CA . ALA A 1 115 ? -11.247 -2.618 2.060 1.00 98.00 115 ALA A CA 1
ATOM 883 C C . ALA A 1 115 ? -10.835 -1.842 3.328 1.00 98.00 115 ALA A C 1
ATOM 885 O O . ALA A 1 115 ? -11.629 -1.681 4.260 1.00 98.00 115 ALA A O 1
ATOM 886 N N . GLY A 1 116 ? -9.617 -1.296 3.344 1.00 97.44 116 GLY A N 1
ATOM 887 C CA . GLY A 1 116 ? -9.101 -0.474 4.437 1.00 97.44 116 GLY A CA 1
ATOM 888 C C . GLY A 1 116 ? -9.911 0.804 4.665 1.00 97.44 116 GLY A C 1
ATOM 889 O O . GLY A 1 116 ? -10.091 1.204 5.807 1.00 97.44 116 GLY A O 1
ATOM 890 N N . THR A 1 117 ? -10.452 1.411 3.606 1.00 97.56 117 THR A N 1
ATOM 891 C CA . THR A 1 117 ? -11.300 2.616 3.671 1.00 97.56 117 THR A CA 1
ATOM 892 C C . THR A 1 117 ? -12.677 2.298 4.239 1.00 97.56 117 THR A C 1
ATOM 894 O O . THR A 1 117 ? -13.192 3.038 5.074 1.00 97.56 117 THR A O 1
ATOM 897 N N . TRP A 1 118 ? -13.257 1.164 3.844 1.00 97.81 118 TRP A N 1
ATOM 898 C CA . TRP A 1 118 ? -14.559 0.730 4.348 1.00 97.81 118 TRP A CA 1
ATOM 899 C C . TRP A 1 118 ? -14.519 0.228 5.794 1.00 97.81 118 TRP A C 1
ATOM 901 O O . TRP A 1 118 ? -15.525 0.327 6.489 1.00 97.81 118 TRP A O 1
ATOM 911 N N . THR A 1 119 ? -13.373 -0.255 6.277 1.00 97.38 119 THR A N 1
ATOM 912 C CA . THR A 1 119 ? -13.221 -0.784 7.645 1.00 97.38 119 THR A CA 1
ATOM 913 C C . THR A 1 119 ? -13.631 0.213 8.748 1.00 97.38 119 THR A C 1
ATOM 915 O O . THR A 1 119 ? -14.525 -0.125 9.527 1.00 97.38 119 THR A O 1
ATOM 918 N N . PRO A 1 120 ? -13.055 1.431 8.856 1.00 95.94 120 PRO A N 1
ATOM 919 C CA . PRO A 1 120 ? -13.464 2.399 9.878 1.00 95.94 120 PRO A CA 1
ATOM 920 C C . PRO A 1 120 ? -14.894 2.901 9.679 1.00 95.94 120 PRO A C 1
ATOM 922 O O . PRO A 1 120 ? -15.587 3.127 10.667 1.00 95.94 120 PRO A O 1
ATOM 925 N N . ILE A 1 121 ? -15.365 3.008 8.431 1.00 95.88 121 ILE A N 1
ATOM 926 C CA . ILE A 1 121 ? -16.753 3.385 8.135 1.00 95.88 121 ILE A CA 1
ATOM 927 C C . ILE A 1 121 ? -17.706 2.336 8.714 1.00 95.88 121 ILE A C 1
ATOM 929 O O . ILE A 1 121 ? -18.610 2.683 9.464 1.00 95.88 121 ILE A O 1
ATOM 933 N N . ALA A 1 122 ? -17.472 1.054 8.430 1.00 95.94 122 ALA A N 1
ATOM 934 C CA . ALA A 1 122 ? -18.292 -0.044 8.930 1.00 95.94 122 ALA A CA 1
ATOM 935 C C . ALA A 1 122 ? -18.248 -0.146 10.461 1.00 95.94 122 ALA A C 1
ATOM 937 O O . ALA A 1 122 ? -19.275 -0.365 11.095 1.00 95.94 122 ALA A O 1
ATOM 938 N N . VAL A 1 123 ? -17.077 0.042 11.079 1.00 95.25 123 VAL A N 1
ATOM 939 C CA . VAL A 1 123 ? -16.955 0.027 12.546 1.00 95.25 123 VAL A CA 1
ATOM 940 C C . VAL A 1 123 ? -17.731 1.173 13.195 1.00 95.25 123 VAL A C 1
ATOM 942 O O . VAL A 1 123 ? -18.331 0.953 14.246 1.00 95.25 123 VAL A O 1
ATOM 945 N N . ALA A 1 124 ? -17.751 2.351 12.567 1.00 91.88 124 ALA A N 1
ATOM 946 C CA . ALA A 1 124 ? -18.449 3.526 13.078 1.00 91.88 124 ALA A CA 1
ATOM 947 C C . ALA A 1 124 ? -19.972 3.483 12.866 1.00 91.88 124 ALA A C 1
ATOM 949 O O . ALA A 1 124 ? -20.705 4.046 13.676 1.00 91.88 124 ALA A O 1
ATOM 950 N N . THR A 1 125 ? -20.456 2.855 11.789 1.00 93.44 125 THR A N 1
ATOM 951 C CA . THR A 1 125 ? -21.881 2.890 11.412 1.00 93.44 125 THR A CA 1
ATOM 952 C C . THR A 1 125 ? -22.656 1.636 11.790 1.00 93.44 125 THR A C 1
ATOM 954 O O . THR A 1 125 ? -23.867 1.716 11.992 1.00 93.44 125 THR A O 1
ATOM 957 N N . LEU A 1 126 ? -21.998 0.477 11.886 1.00 91.44 126 LEU A N 1
ATOM 958 C CA . LEU A 1 126 ? -22.684 -0.766 12.217 1.00 91.44 126 LEU A CA 1
ATOM 959 C C . LEU A 1 126 ? -22.912 -0.881 13.729 1.00 91.44 126 LEU A C 1
ATOM 961 O O . LEU A 1 126 ? -21.986 -0.635 14.515 1.00 91.44 126 LEU A O 1
ATOM 965 N N . PRO A 1 127 ? -24.112 -1.318 14.153 1.00 81.75 127 PRO A N 1
ATOM 966 C CA . PRO A 1 127 ? -24.384 -1.562 15.558 1.00 81.75 127 PRO A CA 1
ATOM 967 C C . PRO A 1 127 ? -23.402 -2.606 16.113 1.00 81.75 127 PRO A C 1
ATOM 969 O O . PRO A 1 127 ? -23.010 -3.541 15.401 1.00 81.75 127 PRO A O 1
ATOM 972 N N . PRO A 1 128 ? -22.970 -2.469 17.380 1.00 76.94 128 PRO A N 1
ATOM 973 C CA . PRO A 1 128 ? -22.227 -3.526 18.046 1.00 76.94 128 PRO A CA 1
ATOM 974 C C . PRO A 1 128 ? -23.021 -4.827 17.948 1.00 76.94 128 PRO A C 1
ATOM 976 O O . PRO A 1 128 ? -24.231 -4.822 18.168 1.00 76.94 128 PRO A O 1
ATOM 979 N N . LYS A 1 129 ? -22.348 -5.938 17.627 1.00 75.88 129 LYS A N 1
ATOM 980 C CA . LYS A 1 129 ? -22.993 -7.251 17.678 1.00 75.88 129 LYS A CA 1
ATOM 981 C C . LYS A 1 129 ? -23.607 -7.427 19.071 1.00 75.88 129 LYS A C 1
ATOM 983 O O . LYS A 1 129 ? -22.889 -7.341 20.068 1.00 75.88 129 LYS A O 1
ATOM 988 N N . HIS A 1 130 ? -24.919 -7.616 19.133 1.00 63.97 130 HIS A N 1
ATOM 989 C CA . HIS A 1 130 ? -25.566 -8.099 20.343 1.00 63.9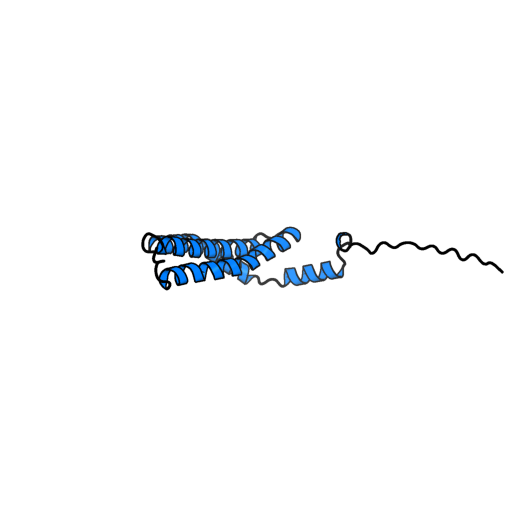7 130 HIS A CA 1
ATOM 990 C C . HIS A 1 130 ? -25.118 -9.557 20.486 1.00 63.97 130 HIS A C 1
ATOM 992 O O . HIS A 1 130 ? -25.468 -10.388 19.648 1.00 63.97 130 HIS A O 1
ATOM 998 N N . ALA A 1 131 ? -24.211 -9.807 21.429 1.00 53.34 131 ALA A N 1
ATOM 999 C CA . ALA A 1 131 ? -23.773 -11.145 21.811 1.00 53.34 131 ALA A CA 1
ATOM 1000 C C . ALA A 1 131 ? -24.570 -11.592 23.034 1.00 53.34 131 ALA A C 1
ATOM 1002 O O . ALA A 1 131 ? -24.840 -10.711 23.884 1.00 53.34 131 ALA A O 1
#

Sequence (131 aa):
MDEMLPTSTQEDSPPTFASRPFSALDELIWRVSWDARPKYRGKLHAISALLAPPAAVAMTLNAKPGRDRVAAGIYGLGICAMFSASGAYHRLTKSRKMASVMRRIDHSMIYVMIAGTWTPIAVATLPPKHA

Secondary structure (DSSP, 8-state):
----------------TTSPPPPHHHHHHHHHHHHTS-HHHHHHHHHHHHHHHHHHHHHHHHSPTTHHHHHHHHHHHHHHHHHHHHHHHHHH--SHHHHHHHHHHHHHHHHHHHHHHHHHHHHHHSPPP--

Foldseek 3Di:
DDPPDPPPPPVPPPPDPVPDDQDPVNVVVCVVVVVPDDLVQLVVLVVQLVVLQVVLVVQLVPFDPDQLSVLSNQLSVLSNQQSVLSNCLNPVDDDPVSNVVSVVSNVVSVVSNVVSVVSNVCSVPPDDPPD